Protein AF-A0A8J2HSZ6-F1 (afdb_monomer_lite)

Radius of gyration: 15.49 Å; chains: 1; bounding box: 36×24×41 Å

Organism: Cotesia congregata (NCBI:txid51543)

pLDDT: mean 94.18, std 5.38, range [65.12, 98.25]

Secondary structure (DSSP, 8-state):
-B-S-HHHHHHHHHH-TT----B-HHHHHHHHHHHHHHTTTHHHHHH-HHHHHHHHHHHHGGGS-TTTHHHHHHHHHTSTTT-

Sequence (83 aa):
MADFEMAFHSAVKSVFPDVVIKGCLFHFTNAIWKNIQSNGLQAEYAADAKYALNLKKLMVLAYVPEDDVVEAYDQLIKTKFYV

Structure (mmCIF, N/CA/C/O backbone):
data_AF-A0A8J2HSZ6-F1
#
_entry.id   AF-A0A8J2HSZ6-F1
#
loop_
_atom_site.group_PDB
_atom_site.id
_atom_site.type_symbol
_atom_site.label_atom_id
_atom_site.label_alt_id
_atom_site.label_comp_id
_atom_site.label_asym_id
_atom_site.label_entity_id
_atom_site.label_seq_id
_atom_site.pdbx_PDB_ins_code
_atom_site.Cartn_x
_atom_site.Cartn_y
_atom_site.Cartn_z
_atom_site.occupancy
_atom_site.B_iso_or_equiv
_atom_site.auth_seq_id
_atom_site.auth_comp_id
_atom_site.auth_asym_id
_atom_site.auth_atom_id
_atom_site.pdbx_PDB_model_num
ATOM 1 N N . MET A 1 1 ? -18.844 3.201 4.150 1.00 65.12 1 MET A N 1
ATOM 2 C CA . MET A 1 1 ? -17.578 2.739 3.547 1.00 65.12 1 MET A CA 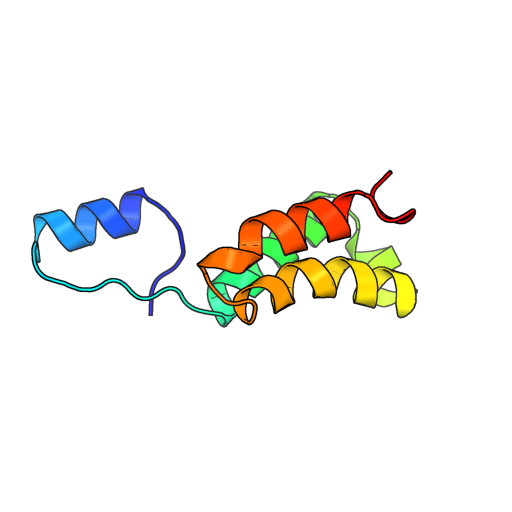1
ATOM 3 C C . MET A 1 1 ? -16.659 3.947 3.489 1.00 65.12 1 MET A C 1
ATOM 5 O O . MET A 1 1 ? -17.000 4.887 2.787 1.00 65.12 1 MET A O 1
ATOM 9 N N . ALA A 1 2 ? -15.616 3.987 4.317 1.00 78.94 2 ALA A N 1
ATOM 10 C CA . ALA A 1 2 ? -14.837 5.203 4.566 1.00 78.94 2 ALA A CA 1
ATOM 11 C C . ALA A 1 2 ? -13.574 5.264 3.697 1.00 78.94 2 ALA A C 1
ATOM 13 O O . ALA A 1 2 ? -13.072 4.224 3.256 1.00 78.94 2 ALA A O 1
ATOM 14 N N . ASP A 1 3 ? -13.082 6.470 3.434 1.00 78.25 3 ASP A N 1
ATOM 15 C CA . ASP A 1 3 ? -11.685 6.677 3.059 1.00 78.25 3 ASP A CA 1
ATOM 16 C C . ASP A 1 3 ? -10.781 6.544 4.304 1.00 78.25 3 ASP A C 1
ATOM 18 O O . ASP A 1 3 ? -11.241 6.218 5.403 1.00 78.25 3 ASP A O 1
ATOM 22 N N . PHE A 1 4 ? -9.473 6.708 4.122 1.00 81.81 4 PHE A N 1
ATOM 23 C CA . PHE A 1 4 ? -8.482 6.584 5.197 1.00 81.81 4 PHE A CA 1
ATOM 24 C C . PHE A 1 4 ? -8.067 7.953 5.759 1.00 81.81 4 PHE A C 1
ATOM 26 O O . PHE A 1 4 ? -7.020 8.063 6.395 1.00 81.81 4 PHE A O 1
ATOM 33 N N . GLU A 1 5 ? -8.856 9.010 5.529 1.00 86.31 5 GLU A N 1
ATOM 34 C CA . GLU A 1 5 ? -8.522 10.342 6.028 1.00 86.31 5 GLU A CA 1
ATOM 35 C C . GLU A 1 5 ? -8.858 10.474 7.518 1.00 86.31 5 GLU A C 1
ATOM 37 O O . GLU A 1 5 ? -9.994 10.281 7.958 1.00 86.31 5 GLU A O 1
ATOM 42 N N . MET A 1 6 ? -7.866 10.875 8.317 1.00 88.12 6 MET A N 1
ATOM 43 C CA . MET A 1 6 ? -8.037 11.030 9.767 1.00 88.12 6 MET A CA 1
ATOM 44 C C . MET A 1 6 ? -9.121 12.050 10.131 1.00 88.12 6 MET A C 1
ATOM 46 O O . MET A 1 6 ? -9.799 11.884 11.145 1.00 88.12 6 MET A O 1
ATOM 50 N N . ALA A 1 7 ? -9.305 13.091 9.314 1.00 91.69 7 ALA A N 1
ATOM 51 C CA . ALA A 1 7 ? -10.331 14.106 9.532 1.00 91.69 7 ALA A CA 1
ATOM 52 C C . ALA A 1 7 ? -11.742 13.501 9.482 1.00 91.69 7 ALA A C 1
ATOM 54 O O . ALA A 1 7 ? -12.539 13.729 10.393 1.00 91.69 7 ALA A O 1
ATOM 55 N N . PHE A 1 8 ? -12.019 12.660 8.478 1.00 90.56 8 PHE A N 1
ATOM 56 C CA . PHE A 1 8 ? -13.281 11.930 8.375 1.00 90.56 8 PHE A CA 1
ATOM 57 C C . PHE A 1 8 ? -13.485 11.010 9.581 1.00 90.56 8 PHE A C 1
ATOM 59 O O . PHE A 1 8 ? -14.543 11.029 10.212 1.00 90.56 8 PHE A O 1
ATOM 66 N N . HIS A 1 9 ? -12.453 10.246 9.957 1.00 92.44 9 HIS A N 1
ATOM 67 C CA . HIS A 1 9 ? -12.534 9.312 11.086 1.00 92.44 9 HIS A CA 1
ATOM 68 C C . HIS A 1 9 ? -12.818 10.034 12.404 1.00 92.44 9 HIS A C 1
ATOM 70 O O . HIS A 1 9 ? -13.643 9.580 13.196 1.00 92.44 9 HIS A O 1
ATOM 76 N N . SER A 1 10 ? -12.172 11.180 12.612 1.00 93.50 10 SER A N 1
ATOM 77 C CA . SER A 1 10 ? -12.328 12.002 13.814 1.00 93.50 10 SER A CA 1
ATOM 78 C C . SER A 1 10 ? -13.721 12.629 13.893 1.00 93.50 10 SER A C 1
ATOM 80 O O . SER A 1 10 ? -14.345 12.601 14.951 1.00 93.50 10 SER A O 1
ATOM 82 N N . ALA A 1 11 ? -14.242 13.141 12.773 1.00 94.62 11 ALA A N 1
ATOM 83 C CA . ALA A 1 11 ? -15.585 13.716 12.697 1.00 94.62 11 ALA A CA 1
ATOM 84 C C . ALA A 1 11 ? -16.687 12.665 12.907 1.00 94.62 11 ALA A C 1
ATOM 86 O O . ALA A 1 11 ? -17.689 12.929 13.562 1.00 94.62 11 ALA A O 1
ATOM 87 N N . VAL A 1 12 ? -16.499 11.450 12.388 1.00 94.06 12 VAL A N 1
ATOM 88 C CA . VAL A 1 12 ? -17.447 10.351 12.605 1.00 94.06 12 VAL A CA 1
ATOM 89 C C . VAL A 1 12 ? -17.450 9.915 14.071 1.00 94.06 12 VAL A C 1
ATOM 91 O O . VAL A 1 12 ? -18.521 9.774 14.659 1.00 94.06 12 VAL A O 1
ATOM 94 N N . LYS A 1 13 ? -16.272 9.763 14.689 1.00 95.25 13 LYS A N 1
ATOM 95 C CA . LYS A 1 13 ? -16.162 9.379 16.105 1.00 95.25 13 LYS A CA 1
ATOM 96 C C . LYS A 1 13 ? -16.634 10.458 17.080 1.00 95.25 13 LYS A C 1
ATOM 98 O O . LYS A 1 13 ? -17.048 10.111 18.180 1.00 95.25 13 LYS A O 1
ATOM 103 N N . SER A 1 14 ? -16.601 11.741 16.711 1.00 97.12 14 SER A N 1
ATOM 104 C CA . SER A 1 14 ? -17.111 12.807 17.587 1.00 97.12 14 SER A CA 1
ATOM 105 C C . SER A 1 14 ? -18.634 12.767 17.740 1.00 97.12 14 SER A C 1
ATOM 107 O O . SER A 1 14 ? -19.150 13.165 18.781 1.00 97.12 14 SER A O 1
ATOM 109 N N . VAL A 1 15 ? -19.347 12.261 16.728 1.00 97.75 15 VAL A N 1
ATOM 110 C CA . VAL A 1 15 ? -20.809 12.093 16.747 1.00 97.75 15 VAL A CA 1
ATOM 111 C C . VAL A 1 15 ? -21.207 10.684 17.195 1.00 97.75 15 VAL A C 1
ATOM 113 O O . VAL A 1 15 ? -22.196 10.520 17.905 1.00 97.75 15 VAL A O 1
ATOM 116 N N . PHE A 1 16 ? -20.430 9.668 16.811 1.00 96.38 16 PHE A N 1
ATOM 117 C CA . PHE A 1 16 ? -20.686 8.259 17.115 1.00 96.38 16 PHE A CA 1
ATOM 118 C C . PHE A 1 16 ? -19.436 7.600 17.729 1.00 96.38 16 PHE A C 1
ATOM 120 O O . PHE A 1 16 ? -18.683 6.941 17.012 1.00 96.38 16 PHE A O 1
ATOM 127 N N . PRO A 1 17 ? -19.188 7.750 19.042 1.00 95.25 17 PRO A N 1
ATOM 128 C CA . PRO A 1 17 ? -17.942 7.300 19.674 1.00 95.25 17 PRO A CA 1
ATOM 129 C C . PRO A 1 17 ? -17.659 5.799 19.531 1.00 95.25 17 PRO A C 1
ATOM 131 O O . PRO A 1 17 ? -16.510 5.404 19.333 1.00 95.25 17 PRO A O 1
ATOM 134 N N . ASP A 1 18 ? -18.711 4.978 19.562 1.00 96.44 18 ASP A N 1
ATOM 135 C CA . ASP A 1 18 ? -18.613 3.513 19.538 1.00 96.44 18 ASP 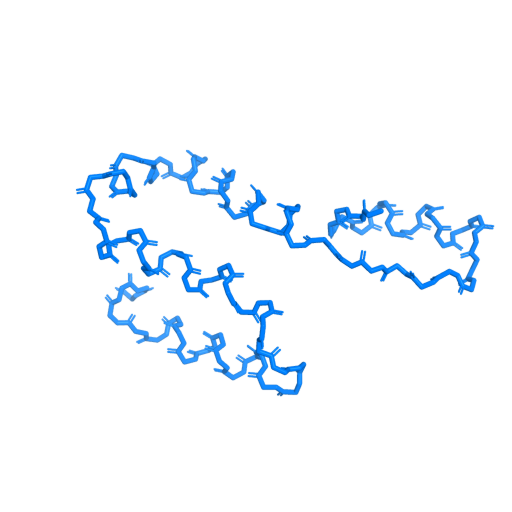A CA 1
ATOM 136 C C . ASP A 1 18 ? -18.613 2.921 18.117 1.00 96.44 18 ASP A C 1
ATOM 138 O O . ASP A 1 18 ? -18.606 1.700 17.938 1.00 96.44 18 ASP A O 1
ATOM 142 N N . VAL A 1 19 ? -18.646 3.760 17.074 1.00 94.88 19 VAL A N 1
ATOM 143 C CA . VAL A 1 19 ? -18.695 3.268 15.694 1.00 94.88 19 VAL A CA 1
ATOM 144 C C . VAL A 1 19 ? -17.369 2.631 15.284 1.00 94.88 19 VAL A C 1
ATOM 146 O O . VAL A 1 19 ? -16.286 3.215 15.386 1.00 94.88 19 VAL A O 1
ATOM 149 N N . VAL A 1 20 ? -17.460 1.425 14.728 1.00 91.38 20 VAL A N 1
ATOM 150 C CA . VAL A 1 20 ? -16.312 0.757 14.118 1.00 91.38 20 VAL A CA 1
ATOM 151 C C . VAL A 1 20 ? -16.184 1.220 12.673 1.00 91.38 20 VAL A C 1
ATOM 153 O O . VAL A 1 20 ? -16.934 0.802 11.790 1.00 91.38 20 VAL A O 1
ATOM 156 N N . ILE A 1 21 ? -15.200 2.076 12.418 1.00 90.38 21 ILE A N 1
ATOM 157 C CA . ILE A 1 21 ? -14.865 2.501 11.061 1.00 90.38 21 ILE A CA 1
ATOM 158 C C . ILE A 1 21 ? -14.092 1.373 10.380 1.00 90.38 21 ILE A C 1
ATOM 160 O O . ILE A 1 21 ? -13.042 0.941 10.851 1.00 90.38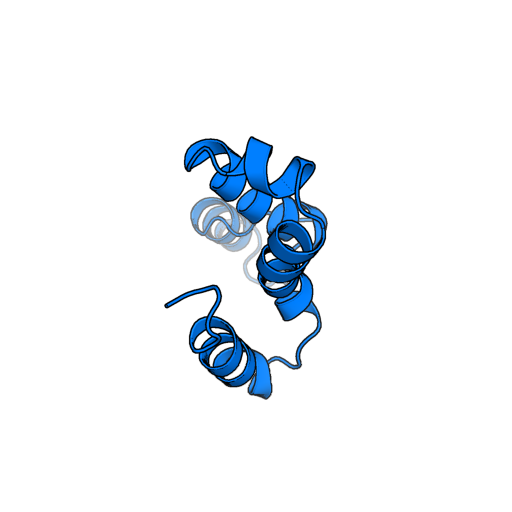 21 ILE A O 1
ATOM 164 N N . LYS A 1 22 ? -14.620 0.890 9.255 1.00 88.69 22 LYS A N 1
ATOM 165 C CA . LYS A 1 22 ? -13.937 -0.067 8.385 1.00 88.69 22 LYS A CA 1
ATOM 166 C C . LYS A 1 22 ? -13.443 0.649 7.136 1.00 88.69 22 LYS A C 1
ATOM 168 O O . LYS A 1 22 ? -14.205 1.363 6.473 1.00 88.69 22 LYS A O 1
ATOM 173 N N . GLY A 1 23 ? -12.167 0.432 6.830 1.00 86.00 23 GLY A N 1
ATOM 174 C CA . GLY A 1 23 ? -11.559 0.877 5.586 1.00 86.00 23 GLY A CA 1
ATOM 175 C C . GLY A 1 23 ? -12.224 0.236 4.368 1.00 86.00 23 GLY A C 1
ATOM 176 O O . GLY A 1 23 ? -12.937 -0.766 4.456 1.00 86.00 23 GLY A O 1
ATOM 177 N N . CYS A 1 24 ? -11.994 0.842 3.212 1.00 90.50 24 CYS A N 1
ATOM 178 C CA . CYS A 1 24 ? -12.540 0.402 1.940 1.00 90.50 24 CYS A CA 1
ATOM 179 C C . CYS A 1 24 ? -11.418 0.059 0.966 1.00 90.50 24 CYS A C 1
ATOM 181 O O . CYS A 1 24 ? -10.608 0.927 0.647 1.00 90.50 24 CYS A O 1
ATOM 183 N N . LEU A 1 25 ? -11.428 -1.155 0.409 1.00 91.88 25 LEU A N 1
ATOM 184 C CA . LEU A 1 25 ? -10.450 -1.544 -0.610 1.00 91.88 25 LEU A CA 1
ATOM 185 C C . LEU A 1 25 ? -10.503 -0.630 -1.846 1.00 91.88 25 LEU A C 1
ATOM 187 O O . LEU A 1 25 ? -9.463 -0.236 -2.368 1.00 91.88 25 LEU A O 1
ATOM 191 N N . PHE A 1 26 ? -11.700 -0.240 -2.293 1.00 92.31 26 PHE A N 1
ATOM 192 C CA . PHE A 1 26 ? -11.847 0.688 -3.415 1.00 92.31 26 PHE A CA 1
ATOM 193 C C . PHE A 1 26 ? -11.182 2.043 -3.122 1.00 92.31 26 PHE A C 1
ATOM 195 O O . PHE A 1 26 ? -10.366 2.496 -3.919 1.00 92.31 26 PHE A O 1
ATOM 202 N N . HIS A 1 27 ? -11.433 2.662 -1.962 1.00 91.88 27 HIS A N 1
ATOM 203 C CA . HIS A 1 27 ? -10.770 3.924 -1.610 1.00 91.88 27 HIS A CA 1
ATOM 204 C C . HIS A 1 27 ? -9.257 3.763 -1.411 1.00 91.88 27 HIS A C 1
ATOM 206 O O . HIS A 1 27 ? -8.508 4.641 -1.832 1.00 91.88 27 HIS A O 1
ATOM 212 N N . PHE A 1 28 ? -8.800 2.643 -0.839 1.00 92.38 28 PHE A N 1
ATOM 213 C CA . PHE A 1 28 ? -7.373 2.341 -0.681 1.00 92.38 28 PHE A CA 1
ATOM 214 C C . PHE A 1 28 ? -6.660 2.266 -2.036 1.00 92.38 28 PHE A C 1
ATOM 216 O O . PHE A 1 28 ? -5.707 2.999 -2.298 1.00 92.38 28 PHE A O 1
ATOM 223 N N . THR A 1 29 ? -7.166 1.421 -2.935 1.00 94.81 29 THR A N 1
ATOM 224 C CA . THR A 1 29 ? -6.596 1.258 -4.279 1.00 94.81 29 THR A CA 1
ATOM 225 C C . THR A 1 29 ? -6.691 2.541 -5.104 1.00 94.81 29 THR A C 1
ATOM 227 O O . THR A 1 29 ? -5.745 2.874 -5.816 1.00 94.81 29 THR A O 1
ATOM 230 N N . ASN A 1 30 ? -7.769 3.318 -4.956 1.00 93.44 30 ASN A N 1
ATOM 231 C CA . ASN A 1 30 ? -7.916 4.617 -5.610 1.00 93.44 30 ASN A CA 1
ATOM 232 C C . ASN A 1 30 ? -6.908 5.656 -5.092 1.00 93.44 30 ASN A C 1
ATOM 234 O O . ASN A 1 30 ? -6.390 6.443 -5.879 1.00 93.44 30 ASN A O 1
ATOM 238 N N . ALA A 1 31 ? -6.587 5.663 -3.794 1.00 93.75 31 ALA A N 1
ATOM 239 C CA . ALA A 1 31 ? -5.552 6.541 -3.243 1.00 93.75 31 ALA A CA 1
ATOM 240 C C . ALA A 1 31 ? -4.162 6.210 -3.812 1.00 93.75 31 ALA A C 1
ATOM 242 O O . ALA A 1 31 ? -3.403 7.114 -4.165 1.00 93.75 31 ALA A O 1
ATOM 243 N N . ILE A 1 32 ? -3.847 4.920 -3.972 1.00 94.94 32 ILE A N 1
ATOM 244 C CA . ILE A 1 32 ? -2.615 4.480 -4.644 1.00 94.94 32 ILE A CA 1
ATOM 245 C C . ILE A 1 32 ? -2.642 4.888 -6.121 1.00 94.94 32 ILE A C 1
ATOM 247 O O . ILE A 1 32 ? -1.663 5.431 -6.622 1.00 94.94 32 ILE A O 1
ATOM 251 N N . TRP A 1 33 ? -3.765 4.698 -6.815 1.00 96.38 33 TRP A N 1
ATOM 252 C CA . TRP A 1 33 ? -3.904 5.085 -8.220 1.00 96.38 33 TRP A CA 1
ATOM 253 C C . TRP A 1 33 ? -3.711 6.588 -8.447 1.00 96.38 33 TRP A C 1
ATOM 255 O O . TRP A 1 33 ? -2.959 6.983 -9.336 1.00 96.38 33 TRP A O 1
ATOM 265 N N . LYS A 1 34 ? -4.305 7.435 -7.600 1.00 96.25 34 LYS A N 1
ATOM 266 C CA . LYS A 1 34 ? -4.074 8.887 -7.635 1.00 96.25 34 LYS A CA 1
ATOM 267 C C . LYS A 1 34 ? -2.599 9.236 -7.441 1.00 96.25 34 LYS A C 1
ATOM 269 O O . LYS A 1 34 ? -2.109 10.122 -8.130 1.00 96.25 34 LYS A O 1
ATOM 274 N N . ASN A 1 35 ? -1.890 8.528 -6.557 1.00 95.81 35 ASN A N 1
ATOM 275 C CA . ASN A 1 35 ? -0.447 8.708 -6.381 1.00 95.81 35 ASN A CA 1
ATOM 276 C C . ASN A 1 35 ? 0.358 8.269 -7.612 1.00 95.81 35 ASN A C 1
ATOM 278 O O . ASN A 1 35 ? 1.296 8.955 -8.003 1.00 95.81 35 ASN A O 1
ATOM 282 N N . ILE A 1 36 ? -0.013 7.163 -8.258 1.00 96.94 36 ILE A N 1
ATOM 283 C CA . ILE A 1 36 ? 0.612 6.728 -9.519 1.00 96.94 36 ILE A CA 1
ATOM 284 C C . ILE A 1 36 ? 0.485 7.839 -10.570 1.00 96.94 36 ILE A C 1
ATOM 286 O O . ILE A 1 36 ? 1.470 8.197 -11.211 1.00 96.94 36 ILE A O 1
ATOM 290 N N . GLN A 1 37 ? -0.705 8.429 -10.701 1.00 97.56 37 GLN A N 1
ATOM 291 C CA . GLN A 1 37 ? -0.963 9.514 -11.648 1.00 97.56 37 GLN A CA 1
ATOM 292 C C . GLN A 1 37 ? -0.235 10.815 -11.285 1.00 97.56 37 GLN A C 1
ATOM 294 O O . GLN A 1 37 ? 0.345 11.459 -12.156 1.00 97.56 37 GLN A O 1
ATOM 299 N N . SER A 1 38 ? -0.241 11.218 -10.010 1.00 97.94 38 SER A N 1
ATOM 300 C CA . SER A 1 38 ? 0.404 12.465 -9.575 1.00 97.94 38 SER A CA 1
ATOM 301 C C . SER A 1 38 ? 1.926 12.430 -9.714 1.00 97.94 38 SER A C 1
ATOM 303 O O . SER A 1 38 ? 2.541 13.478 -9.891 1.00 97.94 38 SER A O 1
ATOM 305 N N . ASN A 1 39 ? 2.522 11.236 -9.687 1.00 96.56 39 ASN A N 1
ATOM 306 C CA . ASN A 1 39 ? 3.949 11.021 -9.925 1.00 96.56 39 ASN A CA 1
ATOM 307 C C . ASN A 1 39 ? 4.286 10.757 -11.406 1.00 96.56 39 ASN A C 1
ATOM 309 O O . ASN A 1 39 ? 5.430 10.449 -11.723 1.00 96.56 39 ASN A O 1
ATOM 313 N N . GLY A 1 40 ? 3.315 10.863 -12.320 1.00 97.25 40 GLY A N 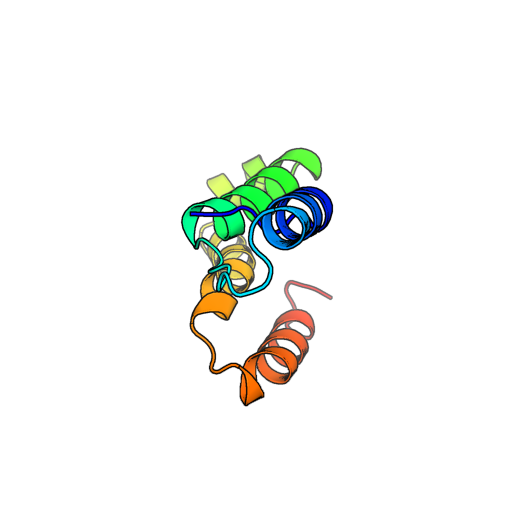1
ATOM 314 C CA . GLY A 1 40 ? 3.539 10.694 -13.759 1.00 97.25 40 GLY A CA 1
ATOM 315 C C . GLY A 1 40 ? 3.728 9.248 -14.225 1.00 97.25 40 GLY A C 1
ATOM 316 O O . GLY A 1 40 ? 4.023 9.036 -15.395 1.00 97.25 40 GLY A O 1
ATOM 317 N N . LEU A 1 41 ? 3.515 8.259 -13.353 1.00 97.31 41 LEU A N 1
ATOM 318 C CA . LEU A 1 41 ? 3.812 6.841 -13.603 1.00 97.31 41 LEU A CA 1
ATOM 319 C C . LEU A 1 41 ? 2.715 6.115 -14.402 1.00 97.31 41 LEU A C 1
ATOM 321 O O . LEU A 1 41 ? 2.775 4.898 -14.601 1.00 97.31 41 LEU A O 1
ATOM 325 N N . GLN A 1 42 ? 1.657 6.821 -14.817 1.00 97.69 42 G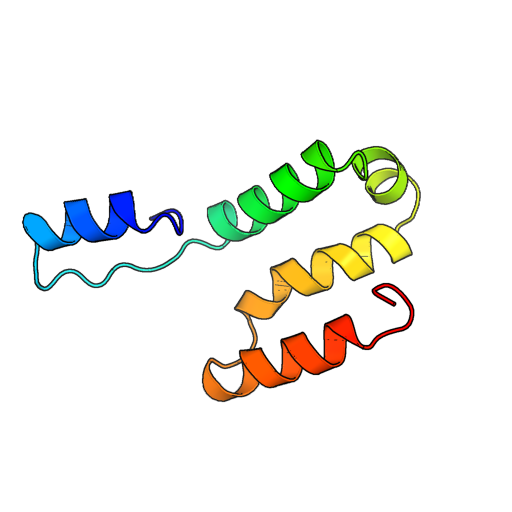LN A N 1
ATOM 326 C CA . GLN A 1 42 ? 0.520 6.210 -15.510 1.00 97.69 42 GLN A CA 1
ATOM 327 C C . GLN A 1 42 ? 0.899 5.588 -16.860 1.00 97.69 42 GLN A C 1
ATOM 329 O O . GLN A 1 42 ? 0.269 4.613 -17.268 1.00 97.69 42 GLN A O 1
ATOM 334 N N . ALA A 1 43 ? 1.899 6.142 -17.554 1.00 97.94 43 ALA A N 1
ATOM 335 C CA . ALA A 1 43 ? 2.310 5.660 -18.869 1.00 97.94 43 ALA A CA 1
ATOM 336 C C . ALA A 1 43 ? 3.042 4.317 -18.748 1.00 97.94 43 ALA A C 1
ATOM 338 O O . ALA A 1 43 ? 2.678 3.353 -19.417 1.00 97.94 43 ALA A O 1
ATOM 339 N N . GLU A 1 44 ? 4.001 4.223 -17.830 1.00 97.81 44 GLU A N 1
ATOM 340 C CA . GLU A 1 44 ? 4.755 3.012 -17.501 1.00 97.81 44 GLU A CA 1
ATOM 341 C C . GLU A 1 44 ? 3.831 1.929 -16.948 1.00 97.81 44 GLU A C 1
ATOM 343 O O . GLU A 1 44 ? 3.908 0.771 -17.359 1.00 97.81 44 GLU A O 1
ATOM 348 N N . TYR A 1 45 ? 2.896 2.312 -16.073 1.00 97.69 45 TYR A N 1
ATOM 349 C CA . TYR A 1 45 ? 1.872 1.404 -15.565 1.00 97.69 45 TYR A CA 1
ATOM 350 C C . TYR A 1 45 ? 0.992 0.830 -16.687 1.00 97.69 45 TYR A C 1
ATOM 352 O O . TYR A 1 45 ? 0.616 -0.338 -16.633 1.00 97.69 45 TYR A O 1
ATOM 360 N N . ALA A 1 46 ? 0.639 1.623 -17.702 1.00 97.50 46 ALA A N 1
ATOM 361 C CA . ALA A 1 46 ? -0.174 1.148 -18.822 1.00 97.50 46 ALA A CA 1
ATOM 362 C C . ALA A 1 46 ? 0.630 0.315 -19.836 1.00 97.50 46 ALA A C 1
ATOM 364 O O . ALA A 1 46 ? 0.080 -0.604 -20.443 1.00 97.50 46 ALA A O 1
ATOM 365 N N . ALA A 1 47 ? 1.911 0.636 -20.024 1.00 98.12 47 ALA A N 1
ATOM 366 C CA . ALA A 1 47 ? 2.762 0.036 -21.046 1.00 98.12 47 ALA A CA 1
ATOM 367 C C . ALA A 1 47 ? 3.443 -1.269 -20.604 1.00 98.12 47 ALA A C 1
ATOM 369 O O . ALA A 1 47 ? 3.671 -2.143 -21.439 1.00 98.12 47 ALA A O 1
ATOM 370 N N . ASP A 1 48 ? 3.765 -1.425 -19.315 1.00 98.19 48 ASP A N 1
ATOM 371 C CA . ASP A 1 48 ? 4.501 -2.580 -18.795 1.00 98.19 48 ASP A CA 1
ATOM 372 C C . ASP A 1 48 ? 3.706 -3.312 -17.702 1.00 98.19 48 ASP A C 1
ATOM 374 O O . ASP A 1 48 ? 3.541 -2.853 -16.570 1.00 98.19 48 ASP A O 1
ATOM 378 N N . ALA A 1 49 ? 3.260 -4.529 -18.026 1.00 97.75 49 ALA A N 1
ATOM 379 C CA . ALA A 1 49 ? 2.518 -5.383 -17.106 1.00 97.75 49 ALA A CA 1
ATOM 380 C C . ALA A 1 49 ? 3.312 -5.752 -15.839 1.00 97.75 49 ALA A C 1
ATOM 382 O O . ALA A 1 49 ? 2.718 -5.913 -14.771 1.00 97.75 49 ALA A O 1
ATOM 383 N N . LYS A 1 50 ? 4.640 -5.882 -15.923 1.00 97.19 50 LYS A N 1
ATOM 384 C CA . LYS A 1 50 ? 5.511 -6.160 -14.773 1.00 97.19 50 LYS A CA 1
ATOM 385 C C . LYS A 1 50 ? 5.656 -4.922 -13.893 1.00 97.19 50 LYS A C 1
ATOM 387 O O . LYS A 1 50 ? 5.627 -5.053 -12.668 1.00 97.19 50 LYS A O 1
ATOM 392 N N . TYR A 1 51 ? 5.761 -3.741 -14.498 1.00 97.12 51 TYR A N 1
ATOM 393 C CA . TYR A 1 51 ? 5.739 -2.462 -13.786 1.00 97.12 51 TYR A CA 1
ATOM 394 C C . TYR A 1 51 ? 4.416 -2.290 -13.028 1.00 97.12 51 TYR A C 1
ATOM 396 O O . TYR A 1 51 ? 4.404 -2.115 -11.806 1.00 97.12 51 TYR A O 1
ATOM 404 N N . ALA A 1 52 ? 3.293 -2.484 -13.726 1.00 97.44 52 ALA A N 1
ATOM 405 C CA . ALA A 1 52 ? 1.956 -2.452 -13.142 1.00 97.44 52 ALA A CA 1
ATOM 406 C C . ALA A 1 52 ? 1.788 -3.471 -12.012 1.00 97.44 52 ALA A C 1
ATOM 408 O O . ALA A 1 52 ? 1.225 -3.156 -10.965 1.00 97.44 52 ALA A O 1
ATOM 409 N N . LEU A 1 53 ? 2.285 -4.697 -12.206 1.00 97.38 53 LEU A N 1
ATOM 410 C CA . LEU A 1 53 ? 2.219 -5.748 -11.198 1.00 97.38 53 LEU A CA 1
ATOM 411 C C . LEU A 1 53 ? 2.963 -5.349 -9.926 1.00 97.38 53 LEU A C 1
ATOM 413 O O . LEU A 1 53 ? 2.442 -5.587 -8.841 1.00 97.38 53 LEU A O 1
ATOM 417 N N . ASN A 1 54 ? 4.149 -4.741 -10.029 1.00 96.75 54 ASN A N 1
ATOM 418 C CA . ASN A 1 54 ? 4.868 -4.300 -8.838 1.00 96.75 54 ASN A CA 1
ATOM 419 C C . ASN A 1 54 ? 4.075 -3.244 -8.072 1.00 96.75 54 ASN A C 1
ATOM 421 O O . ASN A 1 54 ? 3.866 -3.442 -6.881 1.00 96.75 54 ASN A O 1
ATOM 425 N N . LEU A 1 55 ? 3.532 -2.223 -8.738 1.00 96.50 55 LEU A N 1
ATOM 426 C CA . LEU A 1 55 ? 2.697 -1.213 -8.075 1.00 96.50 55 LEU A CA 1
ATOM 427 C C . LEU A 1 55 ? 1.403 -1.800 -7.484 1.00 96.50 55 LEU A C 1
ATOM 429 O O . LEU A 1 55 ? 1.000 -1.431 -6.383 1.00 96.50 55 LEU A O 1
ATOM 433 N N . LYS A 1 56 ? 0.779 -2.779 -8.152 1.00 96.62 56 LYS A N 1
ATOM 434 C CA . LYS A 1 56 ? -0.380 -3.513 -7.610 1.00 96.62 56 LYS A CA 1
ATOM 435 C C . LYS A 1 56 ? -0.044 -4.316 -6.352 1.00 96.62 56 LYS A C 1
ATOM 437 O O . LYS A 1 56 ? -0.944 -4.528 -5.543 1.00 96.62 56 LYS A O 1
ATOM 442 N N . LYS A 1 57 ? 1.213 -4.733 -6.141 1.00 96.75 57 LYS A N 1
ATOM 443 C CA . LYS A 1 57 ? 1.612 -5.410 -4.891 1.00 96.75 57 LYS A CA 1
ATOM 444 C C . LYS A 1 57 ? 1.360 -4.533 -3.663 1.00 96.75 57 LYS A C 1
ATOM 446 O O . LYS A 1 57 ? 0.937 -5.060 -2.644 1.00 96.75 57 LYS A O 1
ATOM 451 N N . LEU A 1 58 ? 1.509 -3.210 -3.781 1.00 96.06 58 LEU A N 1
ATOM 452 C CA . LEU A 1 58 ? 1.158 -2.269 -2.707 1.00 96.06 58 LEU A CA 1
ATOM 453 C C . LEU A 1 58 ? -0.345 -2.301 -2.393 1.00 96.06 58 LEU A C 1
ATOM 455 O O . LEU A 1 58 ? -0.741 -2.233 -1.236 1.00 96.06 58 LEU A O 1
ATOM 459 N N . MET A 1 59 ? -1.190 -2.446 -3.419 1.00 95.69 59 MET A N 1
ATOM 460 C CA . MET A 1 59 ? -2.649 -2.490 -3.263 1.00 95.69 59 MET A CA 1
ATOM 461 C C . MET A 1 59 ? -3.136 -3.779 -2.588 1.00 95.69 59 MET A C 1
ATOM 463 O O . MET A 1 59 ? -4.142 -3.762 -1.883 1.00 95.69 59 MET A O 1
ATOM 467 N N . VAL A 1 60 ? -2.452 -4.905 -2.805 1.00 95.38 60 VAL A N 1
ATOM 468 C CA . VAL A 1 60 ? -2.855 -6.207 -2.241 1.00 95.38 60 VAL A CA 1
ATOM 469 C C . VAL A 1 60 ? -2.312 -6.458 -0.837 1.00 95.38 60 VAL A C 1
ATOM 471 O O . VAL A 1 60 ? -2.715 -7.440 -0.222 1.00 95.38 60 VAL A O 1
ATOM 474 N N . LEU A 1 61 ? -1.489 -5.558 -0.284 1.00 95.75 61 LEU A N 1
ATOM 475 C CA . LEU A 1 61 ? -1.115 -5.598 1.137 1.00 95.75 61 LEU A CA 1
ATOM 476 C C . LEU A 1 61 ? -2.342 -5.573 2.060 1.00 95.75 61 LEU A C 1
ATOM 478 O O . LEU A 1 61 ? -2.287 -6.107 3.158 1.00 95.75 61 LEU A O 1
ATOM 482 N N . ALA A 1 62 ? -3.479 -5.054 1.583 1.00 94.06 62 ALA A N 1
ATOM 483 C CA . ALA A 1 62 ? -4.762 -5.109 2.281 1.00 94.06 62 ALA A CA 1
ATOM 484 C C . ALA A 1 62 ? -5.275 -6.537 2.575 1.00 94.06 62 ALA A C 1
ATOM 486 O O . ALA A 1 62 ? -6.221 -6.687 3.344 1.00 94.06 62 ALA A O 1
ATOM 487 N N . TYR A 1 63 ? -4.698 -7.569 1.950 1.00 95.00 63 TYR A N 1
ATOM 488 C CA . TYR A 1 63 ? -5.026 -8.978 2.193 1.00 95.00 63 TYR A CA 1
ATOM 489 C C . TYR A 1 63 ? -4.026 -9.700 3.102 1.00 95.00 63 TYR A C 1
ATOM 491 O O . TYR A 1 63 ? -4.237 -10.870 3.418 1.00 95.00 63 TYR A O 1
ATOM 499 N N . VAL A 1 64 ? -2.937 -9.042 3.497 1.00 96.50 64 VAL A N 1
ATOM 500 C CA . VAL A 1 64 ? -1.978 -9.605 4.451 1.00 96.50 64 VAL A CA 1
ATOM 501 C C . VAL A 1 64 ? -2.585 -9.515 5.859 1.00 96.50 64 VAL A C 1
ATOM 503 O O . VAL A 1 64 ? -3.248 -8.515 6.155 1.00 96.50 64 VAL A O 1
ATOM 506 N N . PRO A 1 65 ? -2.407 -10.532 6.725 1.00 97.19 65 PRO A N 1
ATOM 507 C CA . PRO A 1 65 ? -2.800 -10.436 8.128 1.00 97.19 65 PRO A CA 1
ATOM 508 C C . PRO A 1 65 ? -2.216 -9.189 8.802 1.00 97.19 65 PRO A C 1
ATOM 510 O O . PRO A 1 65 ? -1.114 -8.757 8.475 1.00 97.19 65 PRO A O 1
ATOM 513 N N . GLU A 1 66 ? -2.958 -8.613 9.749 1.00 94.50 66 GLU A N 1
ATOM 514 C CA . GLU A 1 66 ? -2.573 -7.364 10.423 1.00 94.50 66 GLU A CA 1
ATOM 515 C C . GLU A 1 66 ? -1.199 -7.463 11.098 1.00 94.50 66 GLU A C 1
ATOM 517 O O . GLU A 1 66 ? -0.397 -6.539 10.988 1.00 94.50 66 GLU A O 1
ATOM 522 N N . ASP A 1 67 ? -0.898 -8.613 11.701 1.00 97.88 67 ASP A N 1
ATOM 523 C CA . ASP A 1 67 ? 0.378 -8.866 12.375 1.00 97.88 67 ASP A CA 1
ATOM 524 C C . ASP A 1 67 ? 1.565 -8.964 11.396 1.00 97.88 67 ASP A C 1
ATOM 526 O O . ASP A 1 67 ? 2.702 -8.667 11.763 1.00 97.88 67 ASP A O 1
ATOM 530 N N . ASP A 1 68 ? 1.300 -9.310 10.132 1.00 97.94 68 ASP A N 1
ATOM 531 C CA . ASP A 1 68 ? 2.322 -9.588 9.117 1.00 97.94 68 ASP A CA 1
ATOM 532 C C . ASP A 1 68 ? 2.492 -8.435 8.108 1.00 97.94 68 ASP A C 1
ATOM 534 O O . ASP A 1 68 ? 3.464 -8.396 7.348 1.00 97.94 68 ASP A O 1
ATOM 538 N N . VAL A 1 69 ? 1.549 -7.483 8.052 1.00 96.94 69 VAL A N 1
ATOM 539 C CA . VAL A 1 69 ? 1.482 -6.472 6.977 1.00 96.94 69 VAL A CA 1
ATOM 540 C C . VAL A 1 69 ? 2.702 -5.553 6.943 1.00 96.94 69 VAL A C 1
ATOM 542 O O . VAL A 1 69 ? 3.151 -5.168 5.861 1.00 96.94 69 VAL A O 1
ATOM 545 N N . VAL A 1 70 ? 3.265 -5.230 8.111 1.00 97.62 70 VAL A N 1
ATOM 546 C CA . VAL A 1 70 ? 4.465 -4.387 8.226 1.00 97.62 70 VAL A CA 1
ATOM 547 C C . VAL A 1 70 ? 5.676 -5.112 7.648 1.00 97.62 70 VAL A C 1
ATOM 549 O O . VAL A 1 70 ? 6.387 -4.554 6.814 1.00 97.62 70 VAL A O 1
ATOM 552 N N . GLU A 1 71 ? 5.874 -6.379 8.016 1.00 98.25 71 GLU A N 1
ATOM 553 C CA . GLU A 1 71 ? 6.974 -7.179 7.480 1.00 98.25 71 GLU A CA 1
ATOM 554 C C . GLU A 1 71 ? 6.817 -7.395 5.968 1.00 98.25 71 GLU A C 1
ATOM 556 O O . GLU A 1 71 ? 7.774 -7.218 5.210 1.00 98.25 71 GLU A O 1
ATOM 561 N N . ALA A 1 72 ? 5.608 -7.718 5.503 1.00 97.94 72 ALA A N 1
ATOM 562 C CA . ALA A 1 72 ? 5.330 -7.897 4.081 1.00 97.94 72 ALA A CA 1
ATOM 563 C C . ALA A 1 72 ? 5.615 -6.622 3.270 1.00 97.94 72 ALA A C 1
ATOM 565 O O . ALA A 1 72 ? 6.174 -6.697 2.171 1.00 97.94 72 ALA A O 1
ATOM 566 N N . TYR A 1 73 ? 5.271 -5.449 3.811 1.00 97.56 73 TYR A N 1
ATOM 567 C CA . TYR A 1 73 ? 5.616 -4.161 3.212 1.00 97.56 73 TYR A CA 1
ATOM 568 C C . TYR A 1 73 ? 7.134 -3.958 3.152 1.00 97.56 73 TYR A C 1
ATOM 570 O O . TYR A 1 73 ? 7.665 -3.673 2.076 1.00 97.56 73 TYR A O 1
ATOM 578 N N . ASP A 1 74 ? 7.842 -4.177 4.260 1.00 97.56 74 ASP A N 1
ATOM 579 C CA . ASP A 1 74 ? 9.297 -4.017 4.338 1.00 97.56 74 ASP A CA 1
ATOM 580 C C . ASP A 1 74 ? 10.037 -4.935 3.361 1.00 97.56 74 ASP A C 1
ATOM 582 O O . ASP A 1 74 ? 11.023 -4.536 2.735 1.00 97.56 74 ASP A O 1
ATOM 586 N N . GLN A 1 75 ? 9.574 -6.176 3.207 1.00 96.62 75 GLN A N 1
ATOM 587 C CA . GLN A 1 75 ? 10.112 -7.112 2.222 1.00 96.62 75 GLN A CA 1
ATOM 588 C C . GLN A 1 75 ? 9.833 -6.640 0.789 1.00 96.62 75 GLN A C 1
ATOM 590 O O . GLN A 1 75 ? 10.713 -6.723 -0.072 1.00 96.62 75 GLN A O 1
ATOM 595 N N . LEU A 1 76 ? 8.634 -6.111 0.523 1.00 96.69 76 LEU A N 1
ATOM 596 C CA . LEU A 1 76 ? 8.239 -5.623 -0.797 1.00 96.69 76 LEU A CA 1
ATOM 597 C C . LEU A 1 76 ? 9.103 -4.441 -1.254 1.00 96.69 76 LEU A C 1
ATOM 599 O O . LEU A 1 76 ? 9.623 -4.469 -2.375 1.00 96.69 76 LEU A O 1
ATOM 603 N N . ILE A 1 77 ? 9.297 -3.433 -0.400 1.00 96.38 77 ILE A N 1
ATOM 604 C CA 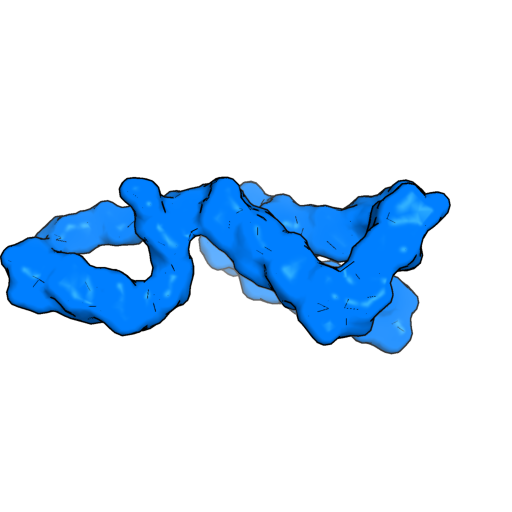. ILE A 1 77 ? 10.065 -2.226 -0.752 1.00 96.38 77 ILE A CA 1
ATOM 605 C C . ILE A 1 77 ? 11.574 -2.479 -0.878 1.00 96.38 77 ILE A C 1
ATOM 607 O O . ILE A 1 77 ? 12.281 -1.679 -1.474 1.00 96.38 77 ILE A O 1
ATOM 611 N N . LYS A 1 78 ? 12.082 -3.612 -0.377 1.00 96.44 78 LYS A N 1
ATOM 612 C CA . LYS A 1 78 ? 13.478 -4.044 -0.582 1.00 96.44 78 LYS A CA 1
ATOM 613 C C . LYS A 1 78 ? 13.709 -4.728 -1.931 1.00 96.44 78 LYS A C 1
ATOM 615 O O . LYS A 1 78 ? 14.846 -5.052 -2.276 1.00 96.44 78 LYS A O 1
ATOM 620 N N . THR A 1 79 ? 12.655 -5.008 -2.699 1.00 96.44 79 THR A N 1
ATOM 621 C CA . THR A 1 79 ? 12.811 -5.616 -4.026 1.00 96.44 79 THR A CA 1
ATOM 622 C C . THR A 1 79 ? 13.429 -4.626 -5.016 1.00 96.44 79 THR A C 1
ATOM 624 O O . THR A 1 79 ? 13.232 -3.422 -4.911 1.00 96.44 79 THR A O 1
ATOM 627 N N . LYS A 1 80 ? 14.114 -5.141 -6.049 1.00 94.81 80 LYS A N 1
ATOM 628 C CA . LYS A 1 80 ? 14.822 -4.338 -7.073 1.00 94.81 80 LYS A CA 1
ATOM 629 C C . LYS A 1 80 ? 13.969 -3.300 -7.816 1.00 94.81 80 LYS A C 1
ATOM 631 O O . LYS A 1 80 ? 14.513 -2.526 -8.583 1.00 94.81 80 LYS A O 1
ATOM 636 N N . PHE A 1 81 ? 12.646 -3.361 -7.692 1.00 95.38 81 PHE A N 1
ATOM 637 C CA . PHE A 1 81 ? 11.753 -2.396 -8.323 1.00 95.38 81 PHE A CA 1
ATOM 638 C C . PHE A 1 81 ? 11.680 -1.070 -7.552 1.00 95.38 81 PHE A C 1
ATOM 640 O O . PHE A 1 81 ? 11.460 -0.034 -8.164 1.00 95.38 81 PHE A O 1
ATOM 647 N N . TYR A 1 82 ? 11.831 -1.118 -6.226 1.00 91.00 82 TYR A N 1
ATOM 648 C CA . TYR A 1 82 ? 11.627 0.020 -5.325 1.00 91.00 82 TYR A CA 1
ATOM 649 C C . TYR A 1 82 ? 12.936 0.653 -4.826 1.00 91.00 82 TYR A C 1
ATOM 651 O O . TYR A 1 82 ? 12.881 1.614 -4.063 1.00 91.00 82 TYR A O 1
ATOM 659 N N . VAL A 1 83 ? 14.087 0.106 -5.239 1.00 79.94 83 VAL A N 1
ATOM 660 C CA . VAL A 1 83 ? 15.444 0.538 -4.862 1.00 79.94 83 VAL A CA 1
ATOM 661 C C . VAL A 1 83 ? 16.112 1.254 -6.025 1.00 79.94 83 VAL A C 1
ATOM 663 O O . VAL A 1 83 ? 15.966 0.753 -7.163 1.00 79.94 83 VAL A O 1
#

Foldseek 3Di:
DDAPDPVVVVVVCVVPVPDDDDHDLVNLVVVLVVVCVVVVNVVVLVPDVVLVVLSCQSSCLVVPPPVCSVVSVVVSCPDPSND